Protein AF-G7CMV3-F1 (afdb_monomer_lite)

Secondary structure (DSSP, 8-state):
------------PPPHHHHHHHHHHHHHHHHHHHHHS--TT--HHHHHHHHHHHHHHHHHHHHHHHHHHHHHHHH--SS-HHHHHHHHHT--HHHHHHHHHHHHHTT-

Foldseek 3Di:
DDDDDPDPDPPPDDDPVVVVVVVVVVVVVVVVVVVVDDPVPDDPVRVVVVVVVVVVVVVVVLVVVLQVLLVVVVPDPDDDSLVVQCVVVVHDSVVSVVSSVVSVVVVD

pLDDT: mean 83.84, std 14.68, range [41.09, 98.0]

InterPro domains:
  IPR003870 Domain of unknown function DUF222 [PF02720] (50-106)

Sequence (108 aa):
MDSNISGPEPSGAPSARAQWAAVLDELEAAEAALLRAPVHSLSGPQLLELIRRLEILERRTRAHQQRLLGRLVAESVAGSVAGSVGKALRISPAEAHRRITEARGLAS

Structure (mmCIF, N/CA/C/O backbone):
data_AF-G7CMV3-F1
#
_entry.id   AF-G7CMV3-F1
#
loop_
_atom_site.group_PDB
_atom_site.id
_atom_site.type_symbol
_atom_site.label_atom_id
_atom_site.label_alt_id
_atom_site.label_comp_id
_atom_site.label_asym_id
_atom_site.label_entity_id
_atom_site.label_seq_id
_atom_site.pdbx_PDB_ins_code
_atom_site.Cartn_x
_atom_site.Cartn_y
_atom_site.Cartn_z
_atom_site.occupancy
_atom_site.B_iso_or_equiv
_atom_site.auth_seq_id
_atom_site.auth_comp_id
_atom_site.auth_asym_id
_atom_site.auth_atom_id
_atom_site.pdbx_PDB_model_num
ATOM 1 N N . MET A 1 1 ? -0.562 -50.440 -32.204 1.00 41.09 1 MET A N 1
ATOM 2 C CA . MET A 1 1 ? 0.141 -49.572 -33.160 1.00 41.09 1 MET A CA 1
ATOM 3 C C . MET A 1 1 ? -0.847 -48.494 -33.584 1.00 41.09 1 MET A C 1
ATOM 5 O O . MET A 1 1 ? -1.802 -48.836 -34.260 1.00 41.09 1 MET A O 1
ATOM 9 N N . ASP A 1 2 ? -0.821 -47.247 -33.132 1.00 41.19 2 ASP A N 1
ATOM 10 C CA . ASP A 1 2 ? 0.069 -46.555 -32.207 1.00 41.19 2 ASP A CA 1
ATOM 11 C C . ASP A 1 2 ? -0.686 -45.383 -31.561 1.00 41.19 2 ASP A C 1
ATOM 13 O O . ASP A 1 2 ? -1.471 -44.684 -32.194 1.00 41.19 2 ASP A O 1
ATOM 17 N N . SER A 1 3 ? -0.449 -45.268 -30.260 1.00 48.56 3 SER A N 1
ATOM 18 C CA . SER A 1 3 ? -0.453 -44.113 -29.368 1.00 48.56 3 SER A CA 1
ATOM 19 C C . SER A 1 3 ? -0.810 -42.724 -29.920 1.00 48.56 3 SER A C 1
ATOM 21 O O . SER A 1 3 ? -0.086 -42.126 -30.706 1.00 48.56 3 SER A O 1
ATOM 23 N N . ASN A 1 4 ? -1.872 -42.173 -29.329 1.00 52.44 4 ASN A N 1
ATOM 24 C CA . ASN A 1 4 ? -1.832 -41.003 -28.445 1.00 52.44 4 ASN A CA 1
ATOM 25 C C . ASN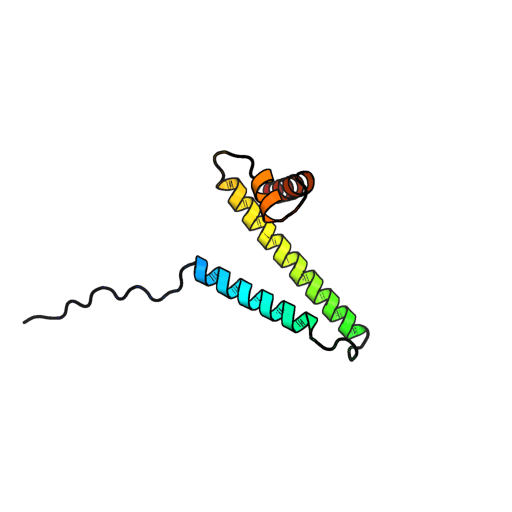 A 1 4 ? -0.946 -39.812 -28.874 1.00 52.44 4 ASN A C 1
ATOM 27 O O . ASN A 1 4 ? 0.256 -39.796 -28.614 1.00 52.44 4 ASN A O 1
ATOM 31 N N . ILE A 1 5 ? -1.576 -38.753 -29.390 1.00 51.06 5 ILE A N 1
ATOM 32 C CA . ILE A 1 5 ? -1.020 -37.394 -29.370 1.00 51.06 5 ILE A CA 1
ATOM 33 C C . ILE A 1 5 ? -1.817 -36.609 -28.323 1.00 51.06 5 ILE A C 1
ATOM 35 O O . ILE A 1 5 ? -2.758 -35.884 -28.638 1.00 51.06 5 ILE A O 1
ATOM 39 N N . SER A 1 6 ? -1.442 -36.781 -27.053 1.00 52.78 6 SER A N 1
ATOM 40 C CA . SER A 1 6 ? -1.664 -35.743 -26.048 1.00 52.78 6 SER A CA 1
ATOM 41 C C . SER A 1 6 ? -0.797 -34.558 -26.455 1.00 52.78 6 SER A C 1
ATOM 43 O O . SER A 1 6 ? 0.425 -34.587 -26.299 1.00 52.78 6 SER A O 1
ATOM 45 N N . GLY A 1 7 ? -1.424 -33.528 -27.022 1.00 53.62 7 GLY A N 1
ATOM 46 C CA . GLY A 1 7 ? -0.808 -32.209 -27.071 1.00 53.62 7 GLY A CA 1
ATOM 47 C C . GLY A 1 7 ? -0.462 -31.758 -25.646 1.00 53.62 7 GLY A C 1
ATOM 48 O O . GLY A 1 7 ? -1.107 -32.209 -24.695 1.00 53.62 7 GLY A O 1
ATOM 49 N N . PRO A 1 8 ? 0.561 -30.912 -25.460 1.00 58.31 8 PRO A N 1
ATOM 50 C CA . PRO A 1 8 ? 0.860 -30.382 -24.142 1.00 58.31 8 PRO A CA 1
ATOM 51 C C . PRO A 1 8 ? -0.360 -29.590 -23.659 1.00 58.31 8 PRO A C 1
ATOM 53 O O . PRO A 1 8 ? -0.721 -28.577 -24.259 1.00 58.31 8 PRO A O 1
ATOM 56 N N . GLU A 1 9 ? -1.004 -30.079 -22.596 1.00 57.78 9 GLU A N 1
ATOM 57 C CA . GLU A 1 9 ? -1.974 -29.319 -21.808 1.00 57.78 9 GLU A CA 1
ATOM 58 C C . GLU A 1 9 ? -1.394 -27.916 -21.565 1.00 57.78 9 GLU A C 1
ATOM 60 O O . GLU A 1 9 ? -0.227 -27.809 -21.156 1.00 57.78 9 GLU A O 1
ATOM 65 N N . PRO A 1 10 ? -2.137 -26.825 -21.832 1.00 57.84 10 PRO A N 1
ATOM 66 C CA . PRO A 1 10 ? -1.653 -25.496 -21.507 1.00 57.84 10 PRO A CA 1
ATOM 67 C C . PRO A 1 10 ? -1.401 -25.473 -20.001 1.00 57.84 10 PRO A C 1
ATOM 69 O O . PRO A 1 10 ? -2.335 -25.617 -19.219 1.00 57.84 10 PRO A O 1
ATOM 72 N N . SER A 1 11 ? -0.130 -25.355 -19.607 1.00 61.94 11 SER A N 1
ATOM 73 C CA . SER A 1 11 ? 0.318 -25.259 -18.217 1.00 61.94 11 SER A CA 1
ATOM 74 C C . SER A 1 11 ? -0.631 -24.349 -17.433 1.00 61.94 11 SER A C 1
ATOM 76 O O . SER A 1 11 ? -0.555 -23.129 -17.561 1.00 61.94 11 SER A O 1
ATOM 78 N N . GLY A 1 12 ? -1.526 -24.943 -16.633 1.00 66.06 12 GLY A N 1
ATOM 79 C CA . GLY A 1 12 ? -2.632 -24.274 -15.933 1.00 66.06 12 GLY A CA 1
ATOM 80 C C . GLY A 1 12 ? -2.204 -23.332 -14.805 1.00 66.06 12 GLY A C 1
ATOM 81 O O . GLY A 1 12 ? -3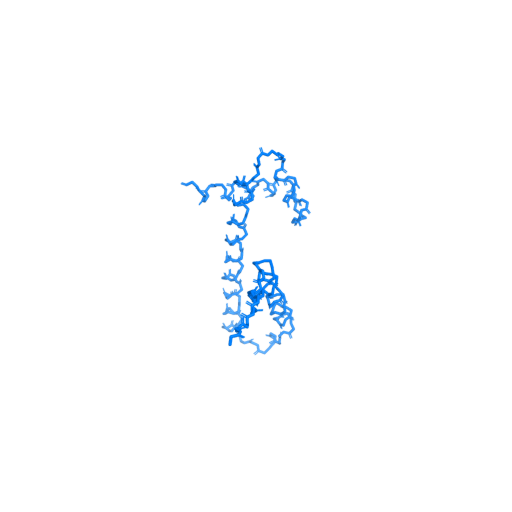.005 -22.993 -13.938 1.00 66.06 12 GLY A O 1
ATOM 82 N N . ALA A 1 13 ? -0.935 -22.921 -14.787 1.00 71.44 13 ALA A N 1
ATOM 83 C CA . ALA A 1 13 ? -0.428 -21.934 -13.857 1.00 71.44 13 ALA A CA 1
ATOM 84 C C . ALA A 1 13 ? -0.934 -20.537 -14.264 1.00 71.44 13 ALA A C 1
ATOM 86 O O . ALA A 1 13 ? -0.774 -20.138 -15.423 1.00 71.44 13 ALA A O 1
ATOM 87 N N . PRO A 1 14 ? -1.517 -19.760 -13.336 1.00 75.19 14 PRO A N 1
ATOM 88 C CA . PRO A 1 14 ? -1.953 -18.401 -13.629 1.00 75.19 14 PRO A CA 1
ATOM 89 C C . PRO A 1 14 ? -0.773 -17.550 -14.110 1.00 75.19 14 PRO A C 1
ATOM 91 O O . PRO A 1 14 ? 0.336 -17.659 -13.587 1.00 75.19 14 PRO A O 1
ATOM 94 N N . SER A 1 15 ? -1.007 -16.672 -15.090 1.00 90.62 15 SER A N 1
ATOM 95 C CA . SER A 1 15 ? 0.009 -15.709 -15.538 1.00 90.62 15 SER A CA 1
ATOM 96 C C . SER A 1 15 ? 0.534 -14.869 -14.365 1.00 90.62 15 SER A C 1
ATOM 98 O O . SER A 1 15 ? -0.209 -14.591 -13.424 1.00 90.62 15 SER A O 1
ATOM 100 N N . ALA A 1 16 ? 1.776 -14.376 -14.441 1.00 88.19 16 ALA A N 1
ATOM 101 C CA . ALA A 1 16 ? 2.323 -13.466 -13.425 1.00 88.19 16 ALA A CA 1
ATOM 102 C C . ALA A 1 16 ? 1.407 -12.252 -13.174 1.00 88.19 16 ALA A C 1
ATOM 104 O O . ALA A 1 16 ? 1.302 -11.778 -12.047 1.00 88.19 16 ALA A O 1
ATOM 105 N N . ARG A 1 17 ? 0.697 -11.793 -14.218 1.00 90.00 17 ARG A N 1
ATOM 106 C CA . ARG A 1 17 ? -0.321 -10.746 -14.115 1.00 90.00 17 ARG A CA 1
ATOM 107 C C . ARG A 1 17 ? -1.502 -11.149 -13.243 1.00 90.00 17 ARG A C 1
ATOM 109 O O . ARG A 1 17 ? -1.882 -10.398 -12.355 1.00 90.00 17 ARG A O 1
ATOM 116 N N . ALA A 1 18 ? -2.070 -12.319 -13.510 1.00 91.81 18 ALA A N 1
ATOM 117 C CA . ALA A 1 18 ? -3.178 -12.845 -12.726 1.00 91.81 18 ALA A CA 1
ATOM 118 C C . ALA A 1 18 ? -2.767 -13.080 -11.264 1.00 91.81 18 ALA A C 1
ATOM 120 O O . ALA A 1 18 ? -3.549 -12.803 -10.363 1.00 91.81 18 ALA A O 1
ATOM 121 N N . GLN A 1 19 ? -1.524 -13.513 -11.028 1.00 91.94 19 GLN A N 1
ATOM 122 C CA . GLN A 1 19 ? -1.004 -13.724 -9.677 1.00 91.94 19 GLN A CA 1
ATOM 123 C C . GLN A 1 19 ? -0.930 -12.422 -8.870 1.00 91.94 19 GLN A C 1
ATOM 125 O O . GLN A 1 19 ? -1.443 -12.380 -7.756 1.00 91.94 19 GLN A O 1
ATOM 130 N N . TRP A 1 20 ? -0.326 -11.350 -9.404 1.00 92.31 20 TRP A N 1
ATOM 131 C CA . TRP A 1 20 ? -0.248 -10.100 -8.637 1.00 92.31 20 TRP A CA 1
ATOM 132 C C . TRP A 1 20 ? -1.606 -9.407 -8.499 1.00 92.31 20 TRP A C 1
ATOM 134 O O . TRP A 1 20 ? -1.829 -8.758 -7.482 1.00 92.31 20 TRP A O 1
ATOM 144 N N . ALA A 1 21 ? -2.511 -9.556 -9.473 1.00 93.56 21 ALA A N 1
ATOM 145 C CA . ALA A 1 21 ? -3.867 -9.016 -9.374 1.00 93.56 21 ALA A CA 1
ATOM 146 C C . ALA A 1 21 ? -4.642 -9.673 -8.223 1.00 93.56 21 ALA A C 1
ATOM 148 O O . ALA A 1 21 ? -5.142 -8.964 -7.362 1.00 93.56 21 ALA A O 1
ATOM 149 N N . ALA A 1 22 ? -4.622 -11.008 -8.134 1.00 94.44 22 ALA A N 1
ATOM 150 C CA . ALA A 1 22 ? -5.283 -11.734 -7.050 1.00 94.44 22 ALA A CA 1
ATOM 151 C C . ALA A 1 22 ? -4.768 -11.323 -5.657 1.00 94.44 22 ALA A C 1
ATOM 153 O O . ALA A 1 22 ? -5.554 -11.134 -4.735 1.00 94.44 22 ALA A O 1
ATOM 154 N N . VAL A 1 23 ? -3.453 -11.116 -5.506 1.00 94.56 23 VAL A N 1
ATOM 155 C CA . VAL A 1 23 ? -2.872 -10.646 -4.234 1.00 94.56 23 VAL A CA 1
ATOM 156 C C . VAL A 1 23 ? -3.342 -9.231 -3.877 1.00 94.56 23 VAL A C 1
ATOM 158 O O . VAL A 1 23 ? -3.559 -8.939 -2.702 1.00 94.56 23 VAL A O 1
ATOM 161 N N . LEU A 1 24 ? -3.486 -8.340 -4.864 1.00 94.31 24 LEU A N 1
ATOM 162 C CA . LEU A 1 24 ? -4.019 -6.996 -4.624 1.00 94.31 24 LEU A CA 1
ATOM 163 C C . LEU A 1 24 ? -5.504 -7.043 -4.257 1.00 94.31 24 LEU A C 1
ATOM 165 O O . LEU A 1 24 ? -5.888 -6.385 -3.295 1.00 94.31 24 LEU A O 1
ATOM 169 N N . ASP A 1 25 ? -6.300 -7.869 -4.936 1.00 96.56 25 ASP A N 1
ATOM 170 C CA . ASP A 1 25 ? -7.722 -8.050 -4.625 1.00 96.56 25 ASP A CA 1
ATOM 171 C C . ASP A 1 25 ? -7.916 -8.548 -3.177 1.00 96.56 25 ASP A C 1
ATOM 173 O O . ASP A 1 25 ? -8.770 -8.048 -2.441 1.00 96.56 25 ASP A O 1
ATOM 177 N N . GLU A 1 26 ? -7.086 -9.496 -2.723 1.00 96.50 26 GLU A N 1
ATOM 178 C CA . GLU A 1 26 ? -7.089 -9.973 -1.333 1.00 96.50 26 GLU A CA 1
ATOM 179 C C . GLU A 1 26 ? -6.713 -8.870 -0.332 1.00 96.50 26 GLU A C 1
ATOM 181 O O . GLU A 1 26 ? -7.318 -8.765 0.740 1.00 96.50 26 GLU A O 1
ATOM 186 N N . LEU A 1 27 ? -5.730 -8.031 -0.673 1.00 94.19 27 LEU A N 1
ATOM 187 C CA . LEU A 1 27 ? -5.310 -6.915 0.172 1.00 94.19 27 LEU A CA 1
ATOM 188 C C . LEU A 1 27 ? -6.410 -5.852 0.291 1.00 94.19 27 LEU A C 1
ATOM 190 O O . LEU A 1 27 ? -6.703 -5.410 1.402 1.00 94.19 27 LEU A O 1
ATOM 194 N N . GLU A 1 28 ? -7.044 -5.482 -0.822 1.00 95.00 28 GLU A N 1
ATOM 195 C CA . GLU A 1 28 ? -8.166 -4.537 -0.861 1.00 95.00 28 GLU A CA 1
ATOM 196 C C . GLU A 1 28 ? -9.363 -5.067 -0.055 1.00 95.00 28 GLU A C 1
ATOM 198 O O . GLU A 1 28 ? -9.983 -4.334 0.724 1.00 95.00 28 GLU A O 1
ATOM 203 N N . ALA A 1 29 ? -9.656 -6.367 -0.158 1.00 96.50 29 ALA A N 1
ATOM 204 C CA . ALA A 1 29 ? -10.697 -7.007 0.640 1.00 96.50 29 ALA A CA 1
ATOM 205 C C . ALA A 1 29 ? -10.378 -6.979 2.146 1.00 96.50 29 ALA A C 1
ATOM 207 O O . ALA A 1 29 ? -11.264 -6.697 2.963 1.00 96.50 29 ALA A O 1
ATOM 208 N N . ALA A 1 30 ? -9.123 -7.241 2.524 1.00 95.06 30 ALA A N 1
ATOM 209 C CA . ALA A 1 30 ? -8.669 -7.198 3.911 1.00 95.06 30 ALA A CA 1
ATOM 210 C C . ALA A 1 30 ? -8.698 -5.773 4.490 1.00 95.06 30 ALA A C 1
ATOM 212 O O . ALA A 1 30 ? -9.142 -5.582 5.624 1.00 95.06 30 ALA A O 1
ATOM 213 N N . GLU A 1 31 ? -8.289 -4.767 3.714 1.00 94.56 31 GLU A N 1
ATOM 214 C CA . GLU A 1 31 ? -8.393 -3.353 4.092 1.00 94.56 31 GLU A CA 1
ATOM 215 C C . GLU A 1 31 ? -9.857 -2.956 4.318 1.00 94.56 31 GLU A C 1
ATOM 217 O O . GLU A 1 31 ? -10.210 -2.403 5.363 1.00 94.56 31 GLU A O 1
ATOM 222 N N . ALA A 1 32 ? -10.743 -3.317 3.387 1.00 95.38 32 ALA A N 1
ATOM 223 C CA . ALA A 1 32 ? -12.167 -3.043 3.516 1.00 95.38 32 ALA A CA 1
ATOM 224 C C . ALA A 1 32 ? -12.781 -3.738 4.746 1.00 95.38 32 ALA A C 1
ATOM 226 O O . ALA A 1 32 ? -13.666 -3.180 5.399 1.00 95.38 32 ALA A O 1
ATOM 227 N N . ALA A 1 33 ? -12.327 -4.949 5.081 1.00 95.19 33 ALA A N 1
ATOM 228 C CA . ALA A 1 33 ? -12.740 -5.647 6.295 1.00 95.19 33 ALA A CA 1
ATOM 229 C C . ALA A 1 33 ? -12.242 -4.938 7.562 1.00 95.19 33 ALA A C 1
ATOM 231 O O . ALA A 1 33 ? -13.006 -4.806 8.519 1.00 95.19 33 ALA A O 1
ATOM 232 N N . LEU A 1 34 ? -11.007 -4.429 7.556 1.00 92.31 34 LEU A N 1
ATOM 233 C CA . LEU A 1 34 ? -10.446 -3.681 8.677 1.00 92.31 34 LEU A CA 1
ATOM 234 C C . LEU A 1 34 ? -11.225 -2.390 8.956 1.00 92.31 34 LEU A C 1
ATOM 236 O O . LEU A 1 34 ? -11.528 -2.106 10.111 1.00 92.31 34 LEU A O 1
ATOM 240 N N . LEU A 1 35 ? -11.611 -1.647 7.914 1.00 91.19 35 LEU A N 1
ATOM 241 C CA . LEU A 1 35 ? -12.418 -0.425 8.046 1.00 91.19 35 LEU A CA 1
ATOM 242 C C . LEU A 1 35 ? -13.814 -0.678 8.637 1.00 91.19 35 LEU A C 1
ATOM 244 O O . LEU A 1 35 ? -14.412 0.225 9.219 1.00 91.19 35 LEU A O 1
ATOM 248 N N . ARG A 1 36 ? -14.338 -1.901 8.498 1.00 94.19 36 ARG A N 1
ATOM 249 C CA . ARG A 1 36 ? -15.619 -2.323 9.087 1.00 94.19 36 ARG A CA 1
ATOM 250 C C . ARG A 1 36 ? -15.470 -2.965 10.467 1.00 94.19 36 ARG A C 1
ATOM 252 O O . ARG A 1 36 ? -16.483 -3.240 11.109 1.00 94.19 36 ARG A O 1
ATOM 259 N N . ALA A 1 37 ? -14.247 -3.242 10.919 1.00 91.94 37 ALA A N 1
ATOM 260 C CA . ALA A 1 37 ? -14.023 -3.923 12.184 1.00 91.94 37 ALA A CA 1
ATOM 261 C C . ALA A 1 37 ? -14.425 -3.021 13.369 1.00 91.94 37 ALA A C 1
ATOM 263 O O . ALA A 1 37 ? -14.105 -1.829 13.385 1.00 91.94 37 ALA A O 1
ATOM 264 N N . PRO A 1 38 ? -15.111 -3.560 14.393 1.00 89.94 38 PRO A N 1
ATOM 265 C CA . PRO A 1 38 ? -15.484 -2.781 15.564 1.00 89.94 38 PRO A CA 1
ATOM 266 C C . PRO A 1 38 ? -14.238 -2.430 16.386 1.00 89.94 38 PRO A C 1
ATOM 268 O O . PRO A 1 38 ? -13.654 -3.277 17.055 1.00 89.94 38 PRO A O 1
ATOM 271 N N . VAL A 1 39 ? -13.841 -1.157 16.354 1.00 90.88 39 VAL A N 1
ATOM 272 C CA . VAL A 1 39 ? -12.712 -0.644 17.153 1.00 90.88 39 VAL A CA 1
ATOM 273 C C . VAL A 1 39 ? -13.133 -0.118 18.527 1.00 90.88 39 VAL A C 1
ATOM 275 O O . VAL A 1 39 ? -12.301 0.024 19.416 1.00 90.88 39 VAL A O 1
ATOM 278 N N . HIS A 1 40 ? -14.428 0.140 18.727 1.00 89.25 40 HIS A N 1
ATOM 279 C CA . HIS A 1 40 ? -14.976 0.707 19.964 1.00 89.25 40 HIS A CA 1
ATOM 280 C C . HIS A 1 40 ? -14.846 -0.226 21.179 1.00 89.25 40 HIS A C 1
ATOM 282 O O . HIS A 1 40 ? -14.901 0.234 22.313 1.00 89.25 40 HIS A O 1
ATOM 288 N N . SER A 1 41 ? -14.677 -1.529 20.949 1.00 92.44 41 SER A N 1
ATOM 289 C CA . SER A 1 41 ? -14.480 -2.534 21.996 1.00 92.44 41 SER A CA 1
ATOM 290 C C . SER A 1 41 ? -13.006 -2.771 22.342 1.00 92.44 41 SER A C 1
ATOM 292 O O . SER A 1 41 ? -12.711 -3.621 23.181 1.00 92.44 41 SER A O 1
ATOM 294 N N . LEU A 1 42 ? -12.071 -2.084 21.678 1.00 95.06 42 LEU A N 1
ATOM 295 C CA . LEU A 1 42 ? -10.641 -2.267 21.905 1.00 95.06 42 LEU A CA 1
ATOM 296 C C . LEU A 1 42 ? -10.167 -1.438 23.102 1.00 95.06 42 LEU A C 1
ATOM 298 O O . LEU A 1 42 ? -10.470 -0.255 23.236 1.00 95.06 42 LEU A O 1
ATOM 302 N N . SER A 1 43 ? -9.359 -2.061 23.952 1.00 96.56 43 SER A N 1
ATOM 303 C CA . SER A 1 43 ? -8.610 -1.377 25.007 1.00 96.56 43 SER A CA 1
ATOM 304 C C . SER A 1 43 ? -7.440 -0.565 24.434 1.00 96.56 43 SER A C 1
ATOM 306 O O . SER A 1 43 ? -6.979 -0.811 23.319 1.00 96.56 43 SER A O 1
ATOM 308 N N . GLY A 1 44 ? -6.895 0.367 25.222 1.00 97.31 44 GLY A N 1
ATOM 309 C CA . GLY A 1 44 ? -5.728 1.175 24.834 1.00 97.31 44 GLY A CA 1
ATOM 310 C C . GLY A 1 44 ? -4.539 0.358 24.291 1.00 97.31 44 GLY A C 1
ATOM 311 O O . GLY A 1 44 ? -4.060 0.661 23.198 1.00 97.31 44 GLY A O 1
ATOM 312 N N . PRO A 1 45 ? -4.089 -0.717 24.971 1.00 98.00 45 PRO A N 1
ATOM 313 C CA . PRO A 1 45 ? -3.031 -1.588 24.452 1.00 98.00 45 PRO A CA 1
ATOM 314 C C . PRO A 1 45 ? -3.374 -2.259 23.113 1.00 98.00 45 PRO A C 1
ATOM 316 O O . PRO A 1 45 ? -2.505 -2.399 22.255 1.00 98.00 45 PRO A O 1
ATOM 319 N N . GLN A 1 46 ? -4.635 -2.646 22.903 1.00 96.38 46 GLN A N 1
ATOM 320 C CA . GLN A 1 46 ? -5.078 -3.255 21.643 1.00 96.38 46 GLN A CA 1
ATOM 321 C C . GLN A 1 46 ? -5.117 -2.234 20.499 1.00 96.38 46 GLN A C 1
ATOM 323 O O . GLN A 1 46 ? -4.750 -2.569 19.374 1.00 96.38 46 GLN A O 1
ATOM 328 N N . LEU A 1 47 ? -5.502 -0.987 20.785 1.00 96.38 47 LEU A N 1
ATOM 329 C CA . LEU A 1 47 ? -5.435 0.115 19.822 1.00 96.38 47 LEU A CA 1
ATOM 330 C C . LEU A 1 47 ? -3.988 0.409 19.412 1.00 96.38 47 LEU A C 1
ATOM 332 O O . LEU A 1 47 ? -3.703 0.533 18.222 1.00 96.38 47 LEU A O 1
ATOM 336 N N . LEU A 1 48 ? -3.061 0.459 20.373 1.00 97.81 48 LEU A N 1
ATOM 337 C CA . LEU A 1 48 ? -1.636 0.650 20.089 1.00 97.81 48 LEU A CA 1
ATOM 338 C C . LEU A 1 48 ? -1.060 -0.488 19.240 1.00 97.81 48 LEU A C 1
ATOM 340 O O . LEU A 1 48 ? -0.313 -0.233 18.296 1.00 97.81 48 LEU A O 1
ATOM 344 N N . GLU A 1 49 ? -1.432 -1.736 19.528 1.00 96.50 49 GLU A N 1
ATOM 345 C CA . GLU A 1 49 ? -1.004 -2.878 18.719 1.00 96.50 49 GLU A CA 1
ATOM 346 C C . GLU A 1 49 ? -1.555 -2.807 17.290 1.00 96.50 49 GLU A C 1
ATOM 348 O O . GLU A 1 49 ? -0.828 -3.083 16.333 1.00 96.50 49 GLU A O 1
ATOM 353 N N . LEU A 1 50 ? -2.816 -2.398 17.124 1.00 95.19 50 LEU A N 1
ATOM 354 C CA . LEU A 1 50 ? -3.408 -2.199 15.805 1.00 95.19 50 LEU A CA 1
ATOM 355 C C . LEU A 1 50 ? -2.655 -1.122 15.011 1.00 95.19 50 LEU A C 1
ATOM 357 O O . LEU A 1 50 ? -2.260 -1.378 13.873 1.00 95.19 50 LEU A O 1
ATOM 361 N N . ILE A 1 51 ? -2.390 0.038 15.619 1.00 96.06 51 ILE A N 1
ATOM 362 C CA . ILE A 1 51 ? -1.616 1.125 14.997 1.00 96.06 51 ILE A CA 1
ATOM 363 C C . ILE A 1 51 ? -0.232 0.620 14.577 1.00 96.06 51 ILE A C 1
ATOM 365 O O . ILE A 1 51 ? 0.152 0.763 13.417 1.00 96.06 51 ILE A O 1
ATOM 369 N N . ARG A 1 52 ? 0.489 -0.058 15.478 1.00 98.00 52 ARG A N 1
ATOM 370 C CA . ARG A 1 52 ? 1.823 -0.607 15.197 1.00 98.00 52 ARG A CA 1
ATOM 371 C C . ARG A 1 52 ? 1.814 -1.559 14.001 1.00 98.00 52 ARG A C 1
ATOM 373 O O . ARG A 1 52 ? 2.702 -1.505 13.150 1.00 98.00 52 ARG A O 1
ATOM 380 N N . ARG A 1 53 ? 0.820 -2.447 13.919 1.00 96.00 53 ARG A 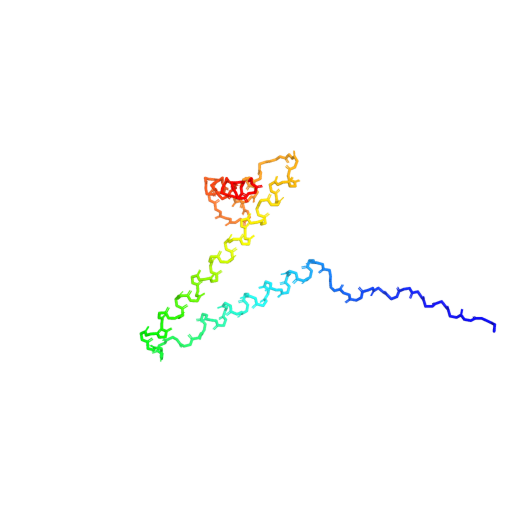N 1
ATOM 381 C CA . ARG A 1 53 ? 0.690 -3.392 12.799 1.00 96.00 53 ARG A CA 1
ATOM 382 C C . ARG A 1 53 ? 0.392 -2.676 11.484 1.00 96.00 53 ARG A C 1
ATOM 384 O O . ARG A 1 53 ? 0.965 -3.061 10.465 1.00 96.00 53 ARG A O 1
ATOM 391 N N . LEU A 1 54 ? -0.439 -1.635 11.505 1.00 95.38 54 LEU A N 1
ATOM 392 C CA . LEU A 1 54 ? -0.734 -0.826 10.321 1.00 95.38 54 LEU A CA 1
ATOM 393 C C . LEU A 1 54 ? 0.497 -0.065 9.826 1.00 95.38 54 LEU A C 1
ATOM 395 O O . LEU A 1 54 ? 0.794 -0.114 8.635 1.00 95.38 54 LEU A O 1
ATOM 399 N N . GLU A 1 55 ? 1.280 0.532 10.725 1.00 96.44 55 GLU A N 1
ATOM 400 C CA . GLU A 1 55 ? 2.537 1.193 10.355 1.00 96.44 55 GLU A CA 1
ATOM 401 C C . GLU A 1 55 ? 3.532 0.223 9.700 1.00 96.44 55 GLU A C 1
ATOM 403 O O . GLU A 1 55 ? 4.206 0.563 8.725 1.00 96.44 55 GLU A O 1
ATOM 408 N N . ILE A 1 56 ? 3.627 -1.011 10.208 1.00 96.19 56 ILE A N 1
ATOM 409 C CA . ILE A 1 56 ? 4.483 -2.045 9.612 1.00 96.19 56 ILE A CA 1
ATOM 410 C C . ILE A 1 56 ? 4.015 -2.381 8.189 1.00 96.19 56 ILE A C 1
ATOM 412 O O . ILE A 1 56 ? 4.850 -2.508 7.287 1.00 96.19 56 ILE A O 1
ATOM 416 N N . LEU A 1 57 ? 2.703 -2.521 7.974 1.00 94.62 57 LEU A N 1
ATOM 417 C CA . LEU A 1 57 ? 2.131 -2.782 6.651 1.00 94.62 57 LEU A CA 1
ATOM 418 C C . LEU A 1 57 ? 2.367 -1.610 5.691 1.00 94.62 57 LEU A C 1
ATOM 420 O O . LEU A 1 57 ? 2.782 -1.838 4.552 1.00 94.62 57 LEU A O 1
ATOM 424 N N . GLU A 1 58 ? 2.201 -0.368 6.150 1.00 93.31 58 GLU A N 1
ATOM 425 C CA . GLU A 1 58 ? 2.472 0.827 5.347 1.00 93.31 58 GLU A CA 1
ATOM 426 C C . GLU A 1 58 ? 3.940 0.868 4.900 1.00 93.31 58 GLU A C 1
ATOM 428 O O . GLU A 1 58 ? 4.233 1.026 3.712 1.00 93.31 58 GLU A O 1
ATOM 433 N N . ARG A 1 59 ? 4.882 0.655 5.829 1.00 92.88 59 ARG A N 1
ATOM 434 C CA . ARG A 1 59 ? 6.323 0.646 5.522 1.00 92.88 59 ARG A CA 1
ATOM 435 C C . ARG A 1 59 ? 6.684 -0.436 4.508 1.00 92.88 59 ARG A C 1
ATOM 437 O O . ARG A 1 59 ? 7.438 -0.166 3.573 1.00 92.88 59 ARG A O 1
ATOM 444 N N . ARG A 1 60 ? 6.140 -1.648 4.662 1.00 93.19 60 ARG A N 1
ATOM 445 C CA . ARG A 1 60 ? 6.367 -2.758 3.718 1.00 93.19 60 ARG A CA 1
ATOM 446 C C . ARG A 1 60 ? 5.813 -2.433 2.334 1.00 93.19 60 ARG A C 1
ATOM 448 O O . ARG A 1 60 ? 6.524 -2.593 1.345 1.00 93.19 60 ARG A O 1
ATOM 455 N N . THR A 1 61 ? 4.591 -1.912 2.268 1.00 91.75 61 THR A N 1
ATOM 456 C CA . THR A 1 61 ? 3.942 -1.517 1.009 1.00 91.75 61 THR A CA 1
ATOM 457 C C . THR A 1 61 ? 4.734 -0.418 0.303 1.00 91.75 61 THR A C 1
ATOM 459 O O . THR A 1 61 ? 5.008 -0.518 -0.893 1.00 91.75 61 THR A O 1
ATOM 462 N N . ARG A 1 62 ? 5.210 0.586 1.051 1.00 89.25 62 ARG A N 1
ATOM 463 C CA . ARG A 1 62 ? 6.069 1.655 0.524 1.00 89.25 62 ARG A CA 1
ATOM 464 C C . ARG A 1 62 ? 7.391 1.117 -0.027 1.00 89.25 62 ARG A C 1
ATOM 466 O O . ARG A 1 62 ? 7.794 1.514 -1.118 1.00 89.25 62 ARG A O 1
ATOM 473 N N . ALA A 1 63 ? 8.035 0.184 0.673 1.00 89.38 63 ALA A N 1
ATOM 474 C CA . ALA A 1 63 ? 9.262 -0.453 0.196 1.00 89.38 63 ALA A CA 1
ATOM 475 C C . ALA A 1 63 ? 9.030 -1.264 -1.095 1.00 89.38 63 ALA A C 1
ATOM 477 O O . ALA A 1 63 ? 9.842 -1.205 -2.020 1.00 89.38 63 ALA A O 1
ATOM 478 N N . HIS A 1 64 ? 7.907 -1.985 -1.202 1.00 90.75 64 HIS A N 1
ATOM 479 C CA . HIS A 1 64 ? 7.525 -2.662 -2.445 1.00 90.75 64 HIS A CA 1
ATOM 480 C C . HIS A 1 64 ? 7.296 -1.668 -3.588 1.00 90.75 64 HIS A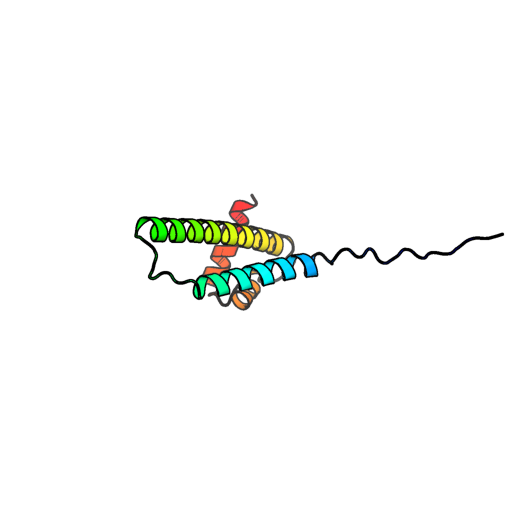 C 1
ATOM 482 O O . HIS A 1 64 ? 7.831 -1.867 -4.679 1.00 90.75 64 HIS A O 1
ATOM 488 N N . GLN A 1 65 ? 6.585 -0.565 -3.335 1.00 90.44 65 GLN A N 1
ATOM 489 C CA . GLN A 1 65 ? 6.373 0.490 -4.325 1.00 90.44 65 GLN A CA 1
ATOM 490 C C . GLN A 1 65 ? 7.698 1.101 -4.804 1.00 90.44 65 GLN A C 1
ATOM 492 O O . GLN A 1 65 ? 7.885 1.273 -6.005 1.00 90.44 65 GLN A O 1
ATOM 497 N N . GLN A 1 66 ? 8.637 1.385 -3.896 1.00 87.88 66 GLN A N 1
ATOM 498 C CA . GLN A 1 66 ? 9.963 1.904 -4.252 1.00 87.88 66 GLN A CA 1
ATOM 499 C C . GLN A 1 66 ? 10.740 0.931 -5.149 1.00 87.88 66 GLN A C 1
ATOM 501 O O . GLN A 1 66 ? 11.315 1.358 -6.147 1.00 87.88 66 GLN A O 1
ATOM 506 N N . ARG A 1 67 ? 10.704 -0.379 -4.867 1.00 89.06 67 ARG A N 1
ATOM 507 C CA . ARG A 1 67 ? 11.337 -1.399 -5.728 1.00 89.06 67 ARG A CA 1
ATOM 508 C C . ARG A 1 67 ? 10.713 -1.450 -7.124 1.00 89.06 67 ARG A C 1
ATOM 510 O O . ARG A 1 67 ? 11.439 -1.517 -8.112 1.00 89.06 67 ARG A O 1
ATOM 517 N N . LEU A 1 68 ? 9.383 -1.389 -7.213 1.00 90.38 68 LEU A N 1
ATOM 518 C CA . LEU A 1 68 ? 8.669 -1.356 -8.495 1.00 90.38 68 LEU A CA 1
ATOM 519 C C . LEU A 1 68 ? 8.995 -0.086 -9.290 1.00 90.38 68 LEU A C 1
ATOM 521 O O . LEU A 1 68 ? 9.225 -0.164 -10.493 1.00 90.38 68 LEU A O 1
ATOM 525 N N . LEU A 1 69 ? 9.077 1.068 -8.621 1.00 87.94 69 LEU A N 1
ATOM 526 C CA . LEU A 1 69 ? 9.505 2.325 -9.237 1.00 87.94 69 LEU A CA 1
ATOM 527 C C . LEU A 1 69 ? 10.953 2.253 -9.730 1.00 87.94 69 LEU A C 1
ATOM 529 O O . LEU A 1 69 ? 11.226 2.689 -10.843 1.00 87.94 69 LEU A O 1
ATOM 533 N N . GLY A 1 70 ? 11.866 1.673 -8.947 1.00 85.88 70 GLY A N 1
ATOM 534 C CA . GLY A 1 70 ? 13.254 1.458 -9.360 1.00 85.88 70 GLY A CA 1
ATOM 535 C C . GLY A 1 70 ? 13.348 0.596 -10.621 1.00 85.88 70 GLY A C 1
ATOM 536 O O . GLY A 1 70 ? 14.043 0.959 -11.568 1.00 85.88 70 GLY A O 1
ATOM 537 N N . ARG A 1 71 ? 12.568 -0.491 -10.682 1.00 88.50 71 ARG A N 1
ATOM 538 C CA . ARG A 1 71 ? 12.475 -1.345 -11.874 1.00 88.50 71 ARG A CA 1
ATOM 539 C C . ARG A 1 71 ? 11.883 -0.607 -13.078 1.00 88.50 71 ARG A C 1
ATOM 541 O O . ARG A 1 71 ? 12.463 -0.663 -14.155 1.00 88.50 71 ARG A O 1
ATOM 548 N N . LEU A 1 72 ? 10.794 0.140 -12.888 1.00 87.06 72 LEU A N 1
ATOM 549 C CA . LEU A 1 72 ? 10.186 0.967 -13.937 1.00 87.06 72 LEU A CA 1
ATOM 550 C C . LEU A 1 72 ? 11.177 1.998 -14.499 1.00 87.06 72 LEU A C 1
ATOM 552 O O . LEU A 1 72 ? 11.222 2.235 -15.703 1.00 87.06 72 LEU A O 1
ATOM 556 N N . VAL A 1 73 ? 11.980 2.613 -13.629 1.00 84.31 73 VAL A N 1
ATOM 557 C CA . VAL A 1 73 ? 13.029 3.559 -14.023 1.00 84.31 73 VAL A CA 1
ATOM 558 C C . VAL A 1 73 ? 14.128 2.867 -14.830 1.00 84.31 73 VAL A C 1
ATOM 560 O O . VAL A 1 73 ? 14.572 3.440 -15.819 1.00 84.31 73 VAL A O 1
ATOM 563 N N . ALA A 1 74 ? 14.553 1.665 -14.432 1.00 84.44 74 ALA A N 1
ATOM 564 C CA . ALA A 1 74 ? 15.580 0.897 -15.139 1.00 84.44 74 ALA A CA 1
ATOM 565 C C . ALA A 1 74 ? 15.113 0.398 -16.520 1.00 84.44 74 ALA A C 1
ATOM 567 O O . ALA A 1 74 ? 15.910 0.339 -17.451 1.00 84.44 74 ALA A O 1
ATOM 568 N N . GLU A 1 75 ? 13.827 0.064 -16.665 1.00 83.62 75 GLU A N 1
ATOM 569 C CA . GLU A 1 75 ? 13.226 -0.394 -17.929 1.00 83.62 75 GLU A CA 1
ATOM 570 C C . GLU A 1 75 ? 12.872 0.766 -18.885 1.00 83.62 75 GLU A C 1
ATOM 572 O O . GLU A 1 75 ? 12.663 0.555 -20.081 1.00 83.62 75 GLU A O 1
ATOM 577 N N . SER A 1 76 ? 12.808 2.006 -18.391 1.00 76.56 76 SER A N 1
ATOM 578 C CA . SER A 1 76 ? 12.439 3.168 -19.201 1.00 76.56 76 SER A CA 1
ATOM 579 C C . SER A 1 76 ? 13.611 3.680 -20.046 1.00 76.56 76 SER A C 1
ATOM 581 O O . SER A 1 76 ? 14.489 4.378 -19.544 1.00 76.56 76 SER A O 1
ATOM 583 N N . VAL A 1 77 ? 13.566 3.424 -21.357 1.00 59.00 77 VAL A N 1
ATOM 584 C CA . VAL A 1 77 ? 14.626 3.810 -22.313 1.00 59.00 77 VAL A CA 1
ATOM 585 C C . VAL A 1 77 ? 14.468 5.246 -22.852 1.00 59.00 77 VAL A C 1
ATOM 587 O O . VAL A 1 77 ? 15.455 5.874 -23.222 1.00 59.00 77 VAL A O 1
ATOM 590 N N . ALA A 1 78 ? 13.256 5.815 -22.861 1.00 53.56 78 ALA A N 1
ATOM 591 C CA . ALA A 1 78 ? 13.017 7.210 -23.250 1.00 53.56 78 ALA A CA 1
ATOM 592 C C . ALA A 1 78 ? 11.638 7.705 -22.773 1.00 53.56 78 ALA A C 1
ATOM 594 O O . ALA A 1 78 ? 10.628 7.042 -22.998 1.00 53.56 78 ALA A O 1
ATOM 595 N N . GLY A 1 79 ? 11.589 8.886 -22.142 1.00 62.44 79 GLY A N 1
ATOM 596 C CA . GLY A 1 79 ? 10.359 9.542 -21.670 1.00 62.44 79 GLY A CA 1
ATOM 597 C C . GLY A 1 79 ? 10.417 9.991 -20.203 1.00 62.44 79 GLY A C 1
ATOM 598 O O . GLY A 1 79 ? 11.214 9.491 -19.410 1.00 62.44 79 GLY A O 1
ATOM 599 N N . SER A 1 80 ? 9.572 10.957 -19.819 1.00 74.88 80 SER A N 1
ATOM 600 C CA . SER A 1 80 ? 9.503 11.430 -18.427 1.00 74.88 80 SER A CA 1
ATOM 601 C C . SER A 1 80 ? 8.732 10.437 -17.550 1.00 74.88 80 SER A C 1
ATOM 603 O O . SER A 1 80 ? 7.518 10.557 -17.372 1.00 74.88 80 SER A O 1
ATOM 605 N N . VAL A 1 81 ? 9.445 9.462 -16.970 1.00 83.12 81 VAL A N 1
ATOM 606 C CA . VAL A 1 81 ? 8.906 8.506 -15.977 1.00 83.12 81 VAL A CA 1
ATOM 607 C C . VAL A 1 81 ? 8.162 9.235 -14.855 1.00 83.12 81 VAL A C 1
ATOM 609 O O . VAL A 1 81 ? 7.102 8.790 -14.425 1.00 83.12 81 VAL A O 1
ATOM 612 N N . ALA A 1 82 ? 8.662 10.399 -14.431 1.00 82.00 82 ALA A N 1
ATOM 613 C CA . ALA A 1 82 ? 8.029 11.224 -13.407 1.00 82.00 82 ALA A CA 1
ATOM 614 C C . ALA A 1 82 ? 6.630 11.714 -13.804 1.00 82.00 82 ALA A C 1
ATOM 616 O O . ALA A 1 82 ? 5.731 11.712 -12.965 1.00 82.00 82 ALA A O 1
ATOM 617 N N . GLY A 1 83 ? 6.415 12.076 -15.073 1.00 83.25 83 GLY A N 1
ATOM 618 C CA . GLY A 1 83 ? 5.092 12.452 -15.576 1.00 83.25 83 GLY A CA 1
ATOM 619 C C . GLY A 1 83 ? 4.102 11.285 -15.531 1.00 83.25 83 GLY A C 1
ATOM 620 O O . GLY A 1 83 ? 2.987 11.434 -15.027 1.00 83.25 83 GLY A O 1
ATOM 621 N N . SER A 1 84 ? 4.527 10.104 -15.987 1.00 86.94 84 SER A N 1
ATOM 622 C CA . SER A 1 84 ? 3.704 8.886 -15.959 1.00 86.94 84 SER A CA 1
ATOM 623 C C . SER A 1 84 ? 3.369 8.445 -14.532 1.00 86.94 84 SER A C 1
ATOM 625 O O . SER A 1 84 ? 2.213 8.144 -14.238 1.00 86.94 84 SER A O 1
ATOM 627 N N . VAL A 1 85 ? 4.352 8.470 -13.627 1.00 85.56 85 VAL A N 1
ATOM 628 C CA . VAL A 1 85 ? 4.169 8.152 -12.202 1.00 85.56 85 VAL A CA 1
ATOM 629 C C . VAL A 1 85 ? 3.246 9.167 -11.526 1.00 85.56 85 VAL A C 1
ATOM 631 O O . VAL A 1 85 ? 2.322 8.768 -10.820 1.00 85.56 85 VAL A O 1
ATOM 634 N N . GLY A 1 86 ? 3.443 10.465 -11.778 1.00 85.75 86 GLY A N 1
ATOM 635 C CA . GLY A 1 86 ? 2.591 11.530 -11.245 1.00 85.75 86 GLY A CA 1
ATOM 636 C C . GLY A 1 86 ? 1.128 11.358 -11.646 1.00 85.75 86 GLY A C 1
ATOM 637 O O . GLY A 1 86 ? 0.239 11.405 -10.796 1.00 85.75 86 GLY A O 1
ATOM 638 N N . LYS A 1 87 ? 0.881 11.056 -12.927 1.00 87.12 87 LYS A N 1
ATOM 639 C CA . LYS A 1 87 ? -0.463 10.778 -13.447 1.00 87.12 87 LYS A CA 1
ATOM 640 C C . LYS A 1 87 ? -1.072 9.511 -12.839 1.00 87.12 87 LYS A C 1
ATOM 642 O O . LYS A 1 87 ? -2.228 9.544 -12.427 1.00 87.12 87 LYS A O 1
ATOM 647 N N . ALA A 1 88 ? -0.314 8.415 -12.779 1.00 86.38 88 ALA A N 1
ATOM 648 C CA . ALA A 1 88 ? -0.804 7.128 -12.286 1.00 86.38 88 ALA A CA 1
ATOM 649 C C . ALA A 1 88 ? -1.145 7.167 -10.789 1.00 86.38 88 ALA A C 1
ATOM 651 O O . ALA A 1 88 ? -2.193 6.676 -10.383 1.00 86.38 88 ALA A O 1
ATOM 652 N N . LEU A 1 89 ? -0.286 7.791 -9.980 1.00 87.31 89 LEU A N 1
ATOM 653 C CA . LEU A 1 89 ? -0.464 7.881 -8.529 1.00 87.31 89 LEU A CA 1
ATOM 654 C C . LEU A 1 89 ? -1.284 9.103 -8.091 1.00 87.31 89 LEU A C 1
ATOM 656 O O . LEU A 1 89 ? -1.531 9.262 -6.900 1.00 87.31 89 LEU A O 1
ATOM 660 N N . ARG A 1 90 ? -1.693 9.968 -9.032 1.00 90.38 90 ARG A N 1
ATOM 661 C CA . ARG A 1 90 ? -2.392 11.240 -8.768 1.00 90.38 90 ARG A CA 1
ATOM 662 C C . ARG A 1 90 ? -1.649 12.125 -7.754 1.00 90.38 90 ARG A C 1
ATOM 664 O O . ARG A 1 90 ? -2.254 12.713 -6.862 1.00 90.38 90 ARG A O 1
ATOM 671 N N . ILE A 1 91 ? -0.330 12.219 -7.902 1.00 88.62 91 ILE A N 1
ATOM 672 C CA . ILE A 1 91 ? 0.558 13.029 -7.053 1.00 88.62 91 ILE A CA 1
ATOM 673 C C . ILE A 1 91 ? 1.147 14.200 -7.838 1.00 88.62 91 IL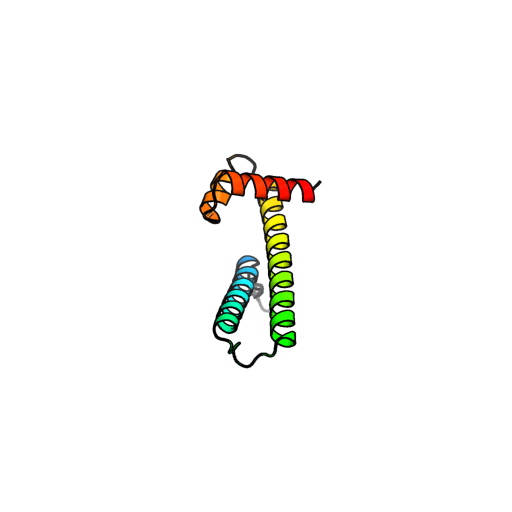E A C 1
ATOM 675 O O . ILE A 1 91 ? 1.161 14.203 -9.071 1.00 88.62 91 ILE A O 1
ATOM 679 N N . SER A 1 92 ? 1.667 15.197 -7.119 1.00 88.56 92 SER A N 1
ATOM 680 C CA . SER A 1 92 ? 2.340 16.327 -7.755 1.00 88.56 92 SER A CA 1
ATOM 681 C C . SER A 1 92 ? 3.598 15.873 -8.511 1.00 88.56 92 SER A C 1
ATOM 683 O O . SER A 1 92 ? 4.236 14.884 -8.126 1.00 88.56 92 SER A O 1
ATOM 685 N N . PRO A 1 93 ? 4.022 16.617 -9.549 1.00 85.00 93 PRO A N 1
ATOM 686 C CA . PRO A 1 93 ? 5.282 16.340 -10.227 1.00 85.00 93 PRO A CA 1
ATOM 687 C C . PRO A 1 93 ? 6.475 16.321 -9.265 1.00 85.00 93 PRO A C 1
ATOM 689 O O . PRO A 1 93 ? 7.333 15.454 -9.389 1.00 85.00 93 PRO A O 1
ATOM 692 N N . ALA A 1 94 ? 6.522 17.231 -8.286 1.00 88.00 94 ALA A N 1
ATOM 693 C CA . ALA A 1 94 ? 7.603 17.290 -7.301 1.00 88.00 94 ALA A CA 1
ATOM 694 C C . ALA A 1 94 ? 7.667 16.021 -6.432 1.00 88.00 94 ALA A C 1
ATOM 696 O O . ALA A 1 94 ? 8.743 15.461 -6.232 1.00 88.00 94 ALA A O 1
ATOM 697 N N . GLU A 1 95 ? 6.516 15.516 -5.982 1.00 87.94 95 GLU A N 1
ATOM 698 C CA . GLU A 1 95 ? 6.438 14.276 -5.204 1.00 87.94 95 GLU A CA 1
ATOM 699 C C . GLU A 1 95 ? 6.796 13.047 -6.052 1.00 87.94 95 GLU A C 1
ATOM 701 O O . GLU A 1 95 ? 7.490 12.146 -5.579 1.00 87.94 95 GLU A O 1
ATOM 706 N N . ALA A 1 96 ? 6.398 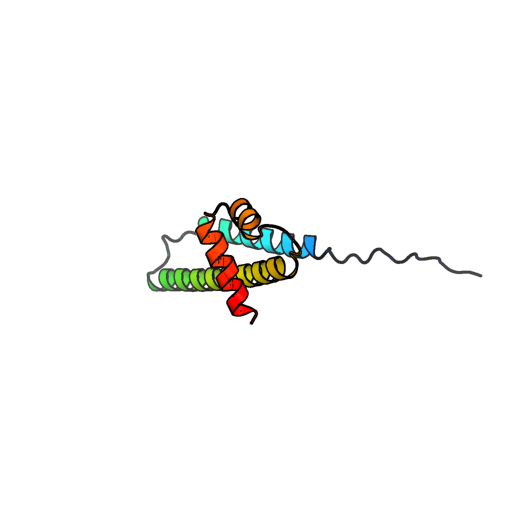13.023 -7.329 1.00 87.75 96 ALA A N 1
ATOM 707 C CA . ALA A 1 96 ? 6.799 11.967 -8.257 1.00 87.75 96 ALA A CA 1
ATOM 708 C C . ALA A 1 96 ? 8.324 11.935 -8.457 1.00 87.75 96 ALA A C 1
ATOM 710 O O . ALA A 1 96 ? 8.929 10.865 -8.379 1.00 87.75 96 ALA A O 1
ATOM 711 N N . HIS A 1 97 ? 8.955 13.100 -8.649 1.00 85.94 97 HIS A N 1
ATOM 712 C CA . HIS A 1 97 ? 10.414 13.207 -8.743 1.00 85.94 97 HIS A CA 1
ATOM 713 C C . HIS A 1 97 ? 11.095 12.751 -7.452 1.00 85.94 97 HIS A C 1
ATOM 715 O O . HIS A 1 97 ? 12.034 11.961 -7.522 1.00 85.94 97 HIS A O 1
ATOM 721 N N . ARG A 1 98 ? 10.603 13.175 -6.279 1.00 89.19 98 ARG A N 1
ATOM 722 C CA . ARG A 1 98 ? 11.141 12.741 -4.981 1.00 89.19 98 ARG A CA 1
ATOM 723 C C . ARG A 1 98 ? 11.127 11.217 -4.850 1.00 89.19 98 ARG A C 1
ATOM 725 O O . ARG A 1 98 ? 12.168 10.628 -4.571 1.00 89.19 98 ARG A O 1
ATOM 732 N N . ARG A 1 99 ? 9.987 10.569 -5.122 1.00 87.81 99 ARG A N 1
ATOM 733 C CA . ARG A 1 99 ? 9.855 9.102 -5.039 1.00 87.81 99 ARG A CA 1
ATOM 734 C C . ARG A 1 99 ? 10.759 8.364 -6.026 1.00 87.81 99 ARG A C 1
ATOM 736 O O . ARG A 1 99 ? 11.285 7.307 -5.689 1.00 87.81 99 ARG A O 1
ATOM 743 N N . ILE A 1 100 ? 10.959 8.911 -7.226 1.00 85.69 100 ILE A N 1
ATOM 744 C CA . ILE A 1 100 ? 11.896 8.351 -8.213 1.00 85.69 100 ILE A CA 1
ATOM 745 C C . ILE A 1 100 ? 13.342 8.472 -7.728 1.00 85.69 100 ILE A C 1
ATOM 747 O O . ILE A 1 100 ? 14.098 7.510 -7.835 1.00 85.69 100 ILE A O 1
ATOM 751 N N . THR A 1 101 ? 13.732 9.623 -7.183 1.00 85.25 101 THR A N 1
ATOM 752 C CA . THR A 1 101 ? 15.080 9.834 -6.641 1.00 85.25 101 THR A CA 1
ATOM 753 C C . THR A 1 101 ? 15.360 8.903 -5.462 1.00 85.25 101 THR A C 1
ATOM 755 O O . THR A 1 101 ? 16.402 8.252 -5.443 1.00 85.25 101 THR A O 1
ATOM 758 N N . GLU A 1 102 ? 14.414 8.765 -4.527 1.00 85.00 102 GLU A N 1
ATOM 759 C CA . GLU A 1 102 ? 14.509 7.806 -3.416 1.00 85.00 102 GLU A CA 1
ATOM 760 C C . GLU A 1 102 ? 14.671 6.365 -3.920 1.00 85.00 102 GLU A C 1
ATOM 762 O O . GLU A 1 102 ? 15.511 5.624 -3.417 1.00 85.00 102 GLU A O 1
ATOM 767 N N . ALA A 1 103 ? 13.914 5.971 -4.949 1.00 83.12 103 ALA A N 1
ATOM 768 C CA . ALA A 1 103 ? 14.013 4.637 -5.534 1.00 83.12 103 ALA A CA 1
ATOM 769 C C . ALA A 1 103 ? 15.363 4.382 -6.232 1.00 83.12 103 ALA A C 1
ATOM 771 O O . ALA A 1 103 ? 15.862 3.260 -6.192 1.00 83.12 103 ALA A O 1
ATOM 772 N N . ARG A 1 104 ? 15.975 5.407 -6.844 1.00 74.56 104 ARG A N 1
ATOM 773 C CA . ARG A 1 104 ? 17.312 5.307 -7.458 1.00 74.56 104 ARG A CA 1
ATOM 774 C C . ARG A 1 104 ? 18.416 5.141 -6.416 1.00 74.56 104 ARG A C 1
ATOM 776 O O . ARG A 1 104 ? 19.293 4.312 -6.618 1.00 74.56 104 ARG A O 1
ATOM 783 N N . GLY A 1 105 ? 18.350 5.880 -5.307 1.00 67.62 105 GLY A N 1
ATOM 784 C CA . GLY A 1 105 ? 19.350 5.810 -4.233 1.00 67.62 105 GLY A CA 1
ATOM 785 C C . GLY A 1 105 ? 19.357 4.495 -3.441 1.00 67.62 105 GLY A C 1
ATOM 786 O O . GLY A 1 105 ? 20.289 4.250 -2.688 1.00 67.62 105 GLY A O 1
ATOM 787 N N . LEU A 1 106 ? 18.332 3.651 -3.602 1.00 58.50 106 LEU A N 1
ATOM 788 C CA . LEU A 1 106 ? 18.252 2.308 -3.009 1.00 58.50 106 LEU A CA 1
ATOM 789 C C . LEU A 1 106 ? 18.724 1.190 -3.959 1.00 58.50 106 LEU A C 1
ATOM 791 O O . LEU A 1 106 ? 18.817 0.041 -3.532 1.00 58.50 106 LEU A O 1
ATOM 795 N N . ALA A 1 107 ? 18.947 1.500 -5.241 1.00 51.78 107 ALA A N 1
ATOM 796 C CA . ALA A 1 107 ? 19.372 0.548 -6.274 1.00 51.78 107 ALA A CA 1
ATOM 797 C C . ALA A 1 107 ? 20.875 0.643 -6.615 1.00 51.78 107 ALA A C 1
ATOM 799 O O . ALA A 1 107 ? 21.370 -0.176 -7.389 1.00 51.78 107 ALA A O 1
ATOM 800 N N . SER A 1 108 ? 21.564 1.644 -6.062 1.00 45.78 108 SER A N 1
ATOM 801 C CA . SER A 1 108 ? 23.017 1.867 -6.096 1.00 45.78 108 SER A CA 1
ATOM 802 C C . SER A 1 108 ? 23.694 1.288 -4.863 1.00 45.78 108 SER A C 1
ATOM 804 O O . SER A 1 108 ? 24.764 0.668 -5.022 1.00 45.78 108 SER A O 1
#

Radius of gyration: 21.42 Å; chains: 1; bounding box: 39×67×58 Å

Organism: Mycolicibacterium thermoresistibile (strain ATCC 19527 / DSM 44167 / CIP 105390 / JCM 6362 / NCTC 10409 / 316) (NCBI:txid1078020)